Protein AF-A0A969SW75-F1 (afdb_monomer_lite)

Sequence (157 aa):
MRPKPHYCVNPTCPHPADSDSASATVCRHCNSLLLLHDRYRVKRQIGEGGFGKTYLVEDTLNVRLGKPETQKVLKVLLNQSPIAAKLFQREAKVLRQLRHPGIPRVEEECFQFRPGSGTEMLHCLVMEFIEGVDLNSWVNSRSKLRRAVTQAQAIAG

Secondary structure (DSSP, 8-state):
-PPPPB----TT-S-TT-B--TT-SB-TTT--BSEETTTEEEEEEEEEETTEEEEEEEE-TGGGGT---EEEEEEEE----HHHHHHHHHHHHHHHH---TTS--B-S--EEE--TT-SPPEEEEEEEPPPS--HHHHHHHHHTT--PPPHHHHH--

pLDDT: mean 84.25, std 13.32, range [40.66, 96.31]

Structure (mmCIF, N/CA/C/O backbone):
data_AF-A0A969SW75-F1
#
_entry.id   AF-A0A969SW75-F1
#
loop_
_atom_site.group_PDB
_atom_site.id
_atom_site.type_symbol
_atom_site.label_atom_id
_atom_site.label_alt_id
_atom_site.label_comp_id
_atom_site.label_asym_id
_atom_site.label_entity_id
_atom_site.label_seq_id
_atom_site.pdbx_PDB_ins_code
_atom_site.Cartn_x
_atom_site.Cartn_y
_atom_site.Cartn_z
_atom_site.occupancy
_atom_site.B_iso_or_equiv
_atom_site.auth_seq_id
_atom_site.auth_comp_id
_atom_site.auth_asym_id
_atom_site.auth_atom_id
_atom_site.pdbx_PDB_model_num
ATOM 1 N N . MET A 1 1 ? -23.787 -6.636 -9.504 1.00 43.75 1 MET A N 1
ATOM 2 C CA . MET A 1 1 ? -22.739 -5.798 -8.876 1.00 43.75 1 MET A CA 1
ATOM 3 C C . MET A 1 1 ? -21.684 -5.492 -9.925 1.00 43.75 1 MET A C 1
ATOM 5 O O . MET A 1 1 ? -21.209 -6.431 -10.549 1.00 43.75 1 MET A O 1
ATOM 9 N N . ARG A 1 2 ? -21.357 -4.217 -10.178 1.00 46.97 2 ARG A N 1
ATOM 10 C CA . ARG A 1 2 ? -20.238 -3.892 -11.076 1.00 46.97 2 ARG A CA 1
ATOM 11 C C . ARG A 1 2 ? -18.926 -4.317 -10.401 1.00 46.97 2 ARG A C 1
ATOM 13 O O . ARG A 1 2 ? -18.787 -4.066 -9.202 1.00 46.97 2 ARG A O 1
ATOM 20 N N . PRO A 1 3 ? -17.994 -4.960 -11.117 1.00 53.56 3 PRO A N 1
ATOM 21 C CA . PRO A 1 3 ? -16.672 -5.246 -10.580 1.00 53.56 3 PRO A CA 1
ATOM 22 C C . PRO A 1 3 ? -16.020 -3.944 -10.091 1.00 53.56 3 PRO A C 1
ATOM 24 O O . PRO A 1 3 ? -15.960 -2.971 -10.839 1.00 53.56 3 PRO A O 1
ATOM 27 N N . LYS A 1 4 ? -15.572 -3.896 -8.828 1.00 60.31 4 LYS A N 1
ATOM 28 C CA . LYS A 1 4 ? -14.800 -2.748 -8.328 1.00 60.31 4 LYS A CA 1
ATOM 29 C C . LYS A 1 4 ? -13.494 -2.674 -9.142 1.00 60.31 4 LYS A C 1
ATOM 31 O O . LYS A 1 4 ? -12.807 -3.697 -9.187 1.00 60.31 4 LYS A O 1
ATOM 36 N N . PRO A 1 5 ? -13.140 -1.526 -9.741 1.00 69.38 5 PRO A N 1
ATOM 37 C CA . PRO A 1 5 ? -11.890 -1.391 -10.482 1.00 69.38 5 PRO A CA 1
ATOM 38 C C . PRO A 1 5 ? -10.695 -1.638 -9.551 1.00 69.38 5 PRO A C 1
ATOM 40 O O . PRO A 1 5 ? -10.755 -1.342 -8.351 1.00 69.38 5 PRO A O 1
ATOM 43 N N . HIS A 1 6 ? -9.633 -2.229 -10.091 1.00 83.00 6 HIS A N 1
ATOM 44 C CA . HIS A 1 6 ? -8.333 -2.301 -9.428 1.00 83.00 6 HIS A CA 1
ATOM 45 C C . HIS A 1 6 ? -7.539 -1.021 -9.690 1.00 83.00 6 HIS A C 1
ATOM 47 O O . HIS A 1 6 ? -7.848 -0.235 -10.585 1.00 83.00 6 HIS A O 1
ATOM 53 N N . TYR A 1 7 ? -6.494 -0.818 -8.898 1.00 91.94 7 TYR A N 1
ATOM 54 C CA . TYR A 1 7 ? -5.581 0.303 -9.052 1.00 91.94 7 TYR A CA 1
ATOM 55 C C . TYR A 1 7 ? -4.161 -0.206 -9.311 1.00 91.94 7 TYR A C 1
ATOM 57 O O . TYR A 1 7 ? -3.626 -1.007 -8.549 1.00 91.94 7 TYR A O 1
ATOM 65 N N . CYS A 1 8 ? -3.525 0.264 -10.378 1.00 93.69 8 CYS A N 1
ATOM 66 C CA . CYS A 1 8 ? -2.146 -0.076 -10.694 1.00 93.69 8 CYS A CA 1
ATOM 67 C C . CYS A 1 8 ? -1.176 0.767 -9.859 1.00 93.69 8 CYS A C 1
ATOM 69 O O . CYS A 1 8 ? -1.201 1.994 -9.914 1.00 93.69 8 CYS A O 1
ATOM 71 N N . VAL A 1 9 ? -0.281 0.110 -9.119 1.00 93.44 9 VAL A N 1
ATOM 72 C CA . VAL A 1 9 ? 0.742 0.786 -8.297 1.00 93.44 9 VAL A CA 1
ATOM 73 C C . VAL A 1 9 ? 2.012 1.144 -9.066 1.00 93.44 9 VAL A C 1
ATOM 75 O O . VAL A 1 9 ? 2.915 1.739 -8.484 1.00 93.44 9 VAL A O 1
ATOM 78 N N . ASN A 1 10 ? 2.104 0.781 -10.351 1.00 93.38 10 ASN A N 1
ATOM 79 C CA . ASN A 1 10 ? 3.242 1.153 -11.182 1.00 93.38 10 ASN A CA 1
ATOM 80 C C . ASN A 1 10 ? 3.319 2.692 -11.305 1.00 93.38 10 ASN A C 1
ATOM 82 O O . ASN A 1 10 ? 2.397 3.282 -11.877 1.00 93.38 10 ASN A O 1
ATOM 86 N N . PRO A 1 11 ? 4.398 3.345 -10.825 1.00 90.56 11 PRO A N 1
ATOM 87 C CA . PRO A 1 11 ? 4.523 4.803 -10.834 1.00 90.56 11 PRO A CA 1
ATOM 88 C C . PRO A 1 11 ? 4.514 5.420 -12.234 1.00 90.56 11 PRO A C 1
ATOM 90 O O . PRO A 1 11 ? 4.184 6.594 -12.369 1.00 90.56 11 PRO A O 1
ATOM 93 N N . THR A 1 12 ? 4.862 4.641 -13.261 1.00 91.69 12 THR A N 1
ATOM 94 C CA . THR A 1 12 ? 4.908 5.086 -14.662 1.00 91.69 12 THR A CA 1
ATOM 95 C C . THR A 1 12 ? 3.664 4.696 -15.460 1.00 91.69 12 THR A C 1
ATOM 97 O O . THR A 1 12 ? 3.610 4.924 -16.666 1.00 91.69 12 THR A O 1
ATOM 100 N N . CYS A 1 13 ? 2.645 4.110 -14.820 1.00 92.38 13 CYS A N 1
ATOM 101 C CA . CYS A 1 13 ? 1.394 3.786 -15.499 1.00 92.38 13 CYS A CA 1
ATOM 102 C C . 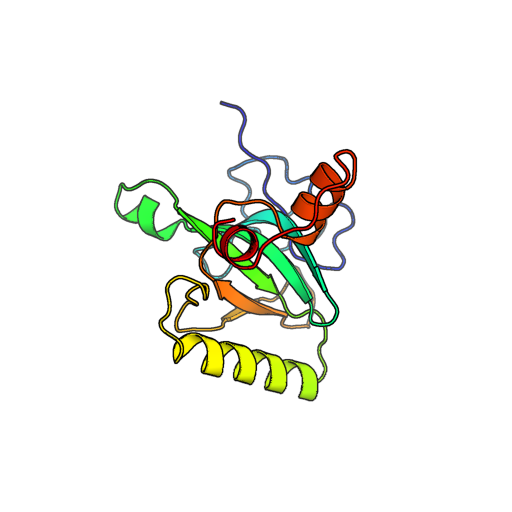CYS A 1 13 ? 0.659 5.077 -15.913 1.00 92.38 13 CYS A C 1
ATOM 104 O O . CYS A 1 13 ? 0.371 5.895 -15.037 1.00 92.38 13 CYS A O 1
ATOM 106 N N . PRO A 1 14 ? 0.279 5.249 -17.194 1.00 92.19 14 PRO A N 1
ATOM 107 C CA . PRO A 1 14 ? -0.441 6.445 -17.640 1.00 92.19 14 PRO A CA 1
ATOM 108 C C . PRO A 1 14 ? -1.878 6.505 -17.102 1.00 92.19 14 PRO A C 1
ATOM 110 O O . PRO A 1 14 ? -2.436 7.585 -16.929 1.00 92.19 14 PRO A O 1
ATOM 113 N N . HIS A 1 15 ? -2.474 5.346 -16.799 1.00 91.62 15 HIS A N 1
ATOM 114 C CA . HIS A 1 15 ? -3.859 5.242 -16.344 1.00 91.62 15 HIS A CA 1
ATOM 115 C C . HIS A 1 15 ? -3.994 4.228 -15.195 1.00 91.62 15 HIS A C 1
ATOM 117 O O . HIS A 1 15 ? -4.497 3.116 -15.378 1.00 91.62 15 HIS A O 1
ATOM 123 N N . PRO A 1 16 ? -3.536 4.576 -13.978 1.00 90.69 16 PRO A N 1
ATOM 124 C CA . PRO A 1 16 ? -3.497 3.634 -12.865 1.00 90.69 16 PRO A CA 1
ATOM 125 C C . PRO A 1 16 ? -4.882 3.242 -12.334 1.00 90.69 16 PRO A C 1
ATOM 127 O O . PRO A 1 16 ? -5.015 2.159 -11.778 1.00 90.69 16 PRO A O 1
ATOM 130 N N . ALA A 1 17 ? -5.913 4.067 -12.530 1.00 89.19 17 ALA A N 1
ATOM 131 C CA . ALA A 1 17 ? -7.285 3.781 -12.093 1.00 89.19 17 ALA A CA 1
ATOM 132 C C . ALA A 1 17 ? -8.149 3.052 -13.147 1.00 89.19 17 ALA A C 1
ATOM 134 O O . ALA A 1 17 ? -9.301 2.726 -12.875 1.00 89.19 17 ALA A O 1
ATOM 135 N N . ASP A 1 18 ? -7.612 2.812 -14.345 1.00 82.69 18 ASP A N 1
ATOM 136 C CA . ASP A 1 18 ? -8.350 2.306 -15.507 1.00 82.69 18 ASP A CA 1
ATOM 137 C C . ASP A 1 18 ? -8.060 0.817 -15.762 1.00 82.69 18 ASP A C 1
ATOM 139 O O . ASP A 1 18 ? -7.508 0.421 -16.792 1.00 82.69 18 ASP A O 1
ATOM 143 N N . SER A 1 19 ? -8.353 -0.029 -14.772 1.00 67.88 19 SER A N 1
ATOM 144 C CA . SER A 1 19 ? -8.335 -1.484 -14.954 1.00 67.88 19 SER A CA 1
ATOM 145 C C . SER A 1 19 ? -9.772 -2.001 -15.092 1.00 67.88 19 SER A C 1
ATOM 147 O O . SER A 1 19 ? -10.534 -1.992 -14.123 1.00 67.88 19 SER A O 1
ATOM 149 N N . ASP A 1 20 ? -10.131 -2.448 -16.296 1.00 60.41 20 ASP A N 1
ATOM 150 C CA . ASP A 1 20 ? -11.515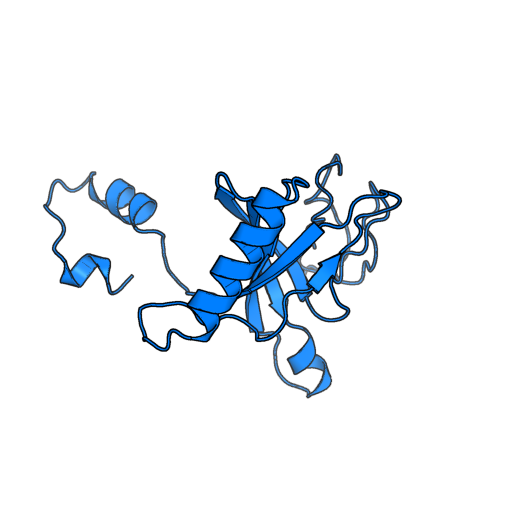 -2.676 -16.749 1.00 60.41 20 ASP A CA 1
ATOM 151 C C . ASP A 1 20 ? -12.305 -3.786 -16.036 1.00 60.41 20 ASP A C 1
ATOM 153 O O . ASP A 1 20 ? -13.511 -3.917 -16.249 1.00 60.41 20 ASP A O 1
ATOM 157 N N . SER A 1 21 ? -11.677 -4.648 -15.231 1.00 66.81 21 SER A N 1
ATOM 158 C CA . SER A 1 21 ? -12.368 -5.833 -14.704 1.00 66.81 21 SER A CA 1
ATOM 159 C C . SER A 1 21 ? -11.831 -6.320 -13.359 1.00 66.81 21 SER A C 1
ATOM 161 O O . SER A 1 21 ? -10.626 -6.405 -13.149 1.00 66.81 21 SER A O 1
ATOM 163 N N . ALA A 1 22 ? -12.737 -6.730 -12.456 1.00 67.62 22 ALA A N 1
ATOM 164 C CA . ALA A 1 22 ? -12.382 -7.278 -11.135 1.00 67.62 22 ALA A CA 1
ATOM 165 C C . ALA A 1 22 ? -11.576 -8.583 -11.222 1.00 67.62 22 ALA A C 1
ATOM 167 O O . ALA A 1 22 ? -10.925 -8.966 -10.252 1.00 67.62 22 ALA A O 1
ATOM 168 N N . SER A 1 23 ? -11.581 -9.240 -12.380 1.00 72.75 23 SER A N 1
ATOM 169 C CA . SER A 1 23 ? -10.801 -10.449 -12.641 1.00 72.75 23 SER A CA 1
ATOM 170 C C . SER A 1 23 ? -9.472 -10.176 -13.351 1.00 72.75 23 SER A C 1
ATOM 172 O O . SER A 1 23 ? -8.722 -11.120 -13.581 1.00 72.75 23 SER A O 1
ATOM 174 N N . ALA A 1 24 ? -9.154 -8.921 -13.694 1.00 81.81 24 ALA A N 1
ATOM 175 C CA . ALA A 1 24 ? -7.875 -8.590 -14.310 1.00 81.81 24 ALA A CA 1
ATOM 176 C C . ALA A 1 24 ? -6.717 -8.885 -13.344 1.00 81.81 24 ALA A C 1
ATOM 178 O O . ALA A 1 24 ? -6.692 -8.406 -12.209 1.00 81.81 24 ALA A O 1
ATOM 179 N N . THR A 1 25 ? -5.752 -9.673 -13.809 1.00 87.12 25 THR A N 1
ATOM 180 C CA . THR A 1 25 ? -4.525 -10.016 -13.073 1.00 87.12 25 THR A CA 1
ATOM 181 C C . THR A 1 25 ? -3.377 -9.061 -13.392 1.00 87.12 25 THR A C 1
ATOM 183 O O . THR A 1 25 ? -2.486 -8.874 -12.564 1.00 87.12 25 THR A O 1
ATOM 186 N N . VAL A 1 26 ? -3.428 -8.413 -14.558 1.00 91.00 26 VAL A N 1
ATOM 187 C CA . VAL A 1 26 ? -2.445 -7.442 -15.048 1.00 91.00 26 VAL A CA 1
ATOM 188 C C . VAL A 1 26 ? -3.117 -6.145 -15.492 1.00 91.00 26 VAL A C 1
ATOM 190 O O . VAL A 1 26 ? -4.260 -6.128 -15.948 1.00 91.00 26 VAL A O 1
ATOM 193 N N . CYS A 1 27 ? -2.399 -5.035 -15.357 1.00 91.50 27 CYS A N 1
ATOM 194 C CA . CYS A 1 27 ? -2.815 -3.725 -15.833 1.00 91.50 27 CYS A CA 1
ATOM 195 C C . CYS A 1 27 ? -2.717 -3.662 -17.361 1.00 91.50 27 CYS A C 1
ATOM 197 O O . CYS A 1 27 ? -1.639 -3.871 -17.911 1.00 91.50 27 CYS A O 1
ATOM 199 N N . ARG A 1 28 ? -3.800 -3.275 -18.045 1.00 90.19 28 ARG A N 1
ATOM 200 C CA . ARG A 1 28 ? -3.830 -3.177 -19.517 1.00 90.19 28 ARG A CA 1
ATOM 201 C C . ARG A 1 28 ? -2.883 -2.124 -20.112 1.00 90.19 28 ARG A C 1
ATOM 203 O O . ARG A 1 28 ? -2.541 -2.210 -21.281 1.00 90.19 28 ARG A O 1
ATOM 210 N N . HIS A 1 29 ? -2.454 -1.150 -19.306 1.00 91.62 29 HIS A N 1
ATOM 211 C CA . HIS A 1 29 ? -1.663 0.001 -19.762 1.00 91.62 29 HIS A CA 1
ATOM 212 C C . HIS A 1 29 ? -0.153 -0.172 -19.615 1.00 91.62 29 HIS A C 1
ATOM 214 O O . HIS A 1 29 ? 0.613 0.443 -20.344 1.00 91.62 29 HIS A O 1
ATOM 220 N N . CYS A 1 30 ? 0.290 -0.975 -18.647 1.00 91.88 30 CYS A N 1
ATOM 221 C CA . CYS A 1 30 ? 1.719 -1.147 -18.356 1.00 91.88 30 CYS A CA 1
ATOM 222 C C . CYS A 1 30 ? 2.116 -2.592 -18.029 1.00 91.88 30 CYS A C 1
ATOM 224 O O . CYS A 1 30 ? 3.244 -2.841 -17.608 1.00 91.88 30 CYS A O 1
ATOM 226 N N . ASN A 1 31 ? 1.179 -3.535 -18.161 1.00 91.81 31 ASN A N 1
ATOM 227 C CA . ASN A 1 31 ? 1.357 -4.963 -17.903 1.00 91.81 31 ASN A CA 1
ATOM 228 C C . ASN A 1 31 ? 1.841 -5.323 -16.481 1.00 91.81 31 ASN A C 1
ATOM 230 O O . ASN A 1 31 ? 2.315 -6.427 -16.230 1.00 91.81 31 ASN A O 1
ATOM 234 N N . SER A 1 32 ? 1.730 -4.395 -15.528 1.00 92.75 32 SER A N 1
ATOM 235 C CA . SER A 1 32 ? 2.044 -4.642 -14.120 1.00 92.75 32 SER A CA 1
ATOM 236 C C . SER A 1 32 ? 1.003 -5.549 -13.480 1.00 92.75 32 SER A C 1
ATOM 238 O O . SER A 1 32 ? -0.189 -5.354 -13.708 1.00 92.75 32 SER A O 1
ATOM 240 N N . LEU A 1 33 ? 1.429 -6.479 -12.622 1.00 92.12 33 LEU A N 1
ATOM 241 C CA . LEU A 1 33 ? 0.503 -7.273 -11.812 1.00 92.12 33 LEU A CA 1
ATOM 242 C C . LEU A 1 33 ? -0.380 -6.353 -10.953 1.00 92.12 33 LEU A C 1
ATOM 244 O O . LEU A 1 33 ? 0.089 -5.346 -10.414 1.00 92.12 33 LEU A O 1
ATOM 248 N N . LEU A 1 34 ? -1.657 -6.716 -10.840 1.00 91.88 34 LEU A N 1
ATOM 249 C CA . LEU A 1 34 ? -2.667 -6.022 -10.029 1.00 91.88 34 LEU A CA 1
ATOM 250 C C . LEU A 1 34 ? -2.919 -6.712 -8.679 1.00 91.88 34 LEU A C 1
ATOM 252 O O . LEU A 1 34 ? -3.506 -6.111 -7.777 1.00 91.88 34 LEU A O 1
ATOM 256 N N . LEU A 1 35 ? -2.461 -7.961 -8.534 1.00 92.19 35 LEU A N 1
ATOM 257 C CA . LEU A 1 35 ? -2.411 -8.690 -7.271 1.00 92.19 35 LEU A CA 1
ATOM 258 C C . LEU A 1 35 ? -0.968 -8.695 -6.764 1.00 92.19 35 LEU A C 1
ATOM 260 O O . LEU A 1 35 ? -0.084 -9.278 -7.388 1.00 92.19 35 LEU A O 1
ATOM 264 N N . LEU A 1 36 ? -0.725 -8.019 -5.646 1.00 93.69 36 LEU A N 1
ATOM 265 C CA . LEU A 1 36 ? 0.612 -7.872 -5.081 1.00 93.69 36 LEU A CA 1
ATOM 266 C C . LEU A 1 36 ? 0.861 -8.958 -4.042 1.00 93.69 36 LEU A C 1
ATOM 268 O O . LEU A 1 36 ? 0.002 -9.211 -3.193 1.00 93.69 36 LEU A O 1
ATOM 272 N N . HIS A 1 37 ? 2.044 -9.574 -4.100 1.00 93.25 37 HIS A N 1
ATOM 273 C CA . HIS A 1 37 ? 2.448 -10.641 -3.180 1.00 93.25 37 HIS A CA 1
ATOM 274 C C . HIS A 1 37 ? 1.394 -11.766 -3.080 1.00 93.25 37 HIS A C 1
ATOM 276 O O . HIS A 1 37 ? 1.102 -12.269 -1.999 1.00 93.25 37 HIS A O 1
ATOM 282 N N . ASP A 1 38 ? 0.735 -12.065 -4.208 1.00 90.88 38 ASP A N 1
ATOM 283 C CA . ASP A 1 38 ? -0.342 -13.056 -4.343 1.00 90.88 38 ASP A CA 1
ATOM 284 C C . ASP A 1 38 ? -1.500 -12.919 -3.333 1.00 90.88 38 ASP A C 1
ATOM 286 O O . ASP A 1 38 ? -2.233 -13.881 -3.076 1.00 90.88 38 ASP A O 1
ATOM 290 N N . ARG A 1 39 ? -1.679 -11.722 -2.752 1.00 92.25 39 ARG A N 1
ATOM 291 C CA . ARG A 1 39 ? -2.579 -11.503 -1.609 1.00 92.25 39 ARG A CA 1
ATOM 292 C C . ARG A 1 39 ? -3.277 -10.148 -1.591 1.00 92.25 39 ARG A C 1
ATOM 294 O O . ARG A 1 39 ? -4.429 -10.073 -1.176 1.00 92.25 39 ARG A O 1
ATOM 301 N N . TYR A 1 40 ? -2.603 -9.074 -1.988 1.00 93.62 40 TYR A N 1
ATOM 302 C CA . TYR A 1 40 ? -3.120 -7.719 -1.800 1.00 93.62 40 TYR A CA 1
ATOM 303 C C . TYR A 1 40 ? -3.617 -7.136 -3.112 1.00 93.62 40 TYR A C 1
ATOM 305 O O . TYR A 1 40 ? -2.841 -6.899 -4.040 1.00 93.62 40 TYR A O 1
ATOM 313 N N . ARG A 1 41 ? -4.921 -6.874 -3.178 1.00 92.50 41 ARG A N 1
ATOM 314 C CA . ARG A 1 41 ? -5.562 -6.239 -4.327 1.00 92.50 41 ARG A CA 1
ATOM 315 C C . ARG A 1 41 ? -5.747 -4.755 -4.061 1.00 92.50 41 ARG A C 1
ATOM 317 O O . ARG A 1 41 ? -6.454 -4.363 -3.136 1.00 92.50 41 ARG A O 1
ATOM 324 N N . VAL A 1 42 ? -5.136 -3.916 -4.885 1.00 93.69 42 VAL A N 1
ATOM 325 C CA . VAL A 1 42 ? -5.141 -2.467 -4.667 1.00 93.69 42 VAL A CA 1
ATOM 326 C C . VAL A 1 42 ? -6.423 -1.843 -5.209 1.00 93.69 42 VAL A C 1
ATOM 328 O O . VAL A 1 42 ? -6.821 -2.111 -6.340 1.00 93.69 42 VAL A O 1
ATOM 331 N N . LYS A 1 43 ? -7.085 -1.015 -4.393 1.00 92.38 43 LYS A N 1
ATOM 332 C CA . LYS A 1 43 ? -8.383 -0.400 -4.723 1.00 92.38 43 LYS A CA 1
ATOM 333 C C . LYS A 1 43 ? -8.256 1.032 -5.194 1.00 92.38 43 LYS A C 1
ATOM 335 O O . LYS A 1 43 ? -8.907 1.420 -6.154 1.00 92.38 43 LYS A O 1
ATOM 340 N N . ARG A 1 44 ? -7.468 1.827 -4.474 1.00 92.69 44 ARG A N 1
ATOM 341 C CA . ARG A 1 44 ? -7.234 3.247 -4.757 1.00 92.69 44 ARG A CA 1
ATOM 342 C C . ARG A 1 44 ? -6.067 3.769 -3.934 1.00 92.69 44 ARG A C 1
ATOM 344 O O . ARG A 1 44 ? -5.779 3.240 -2.859 1.00 92.69 44 ARG A O 1
ATOM 351 N N . GLN A 1 45 ? -5.458 4.852 -4.397 1.00 93.75 45 GLN A N 1
ATOM 352 C CA . GLN A 1 45 ? -4.574 5.668 -3.570 1.00 93.75 45 GLN A CA 1
ATOM 353 C C . GLN A 1 45 ? -5.393 6.375 -2.475 1.00 93.75 45 GLN A C 1
ATOM 355 O O . GLN A 1 45 ? -6.523 6.810 -2.716 1.00 93.75 45 GLN A O 1
ATOM 360 N N . ILE A 1 46 ? -4.845 6.446 -1.261 1.00 92.69 46 ILE A N 1
ATOM 361 C CA . ILE A 1 46 ? -5.468 7.128 -0.113 1.00 92.69 46 ILE A CA 1
ATOM 362 C C . ILE A 1 46 ? -4.598 8.230 0.479 1.00 92.69 46 ILE A C 1
ATOM 364 O O . ILE A 1 46 ? -5.107 9.062 1.219 1.00 92.69 46 ILE A O 1
ATOM 368 N N . GLY A 1 47 ? -3.310 8.257 0.148 1.00 90.38 47 GLY A N 1
ATOM 369 C CA . GLY A 1 47 ? -2.410 9.294 0.617 1.00 90.38 47 GLY A CA 1
ATOM 370 C C . GLY A 1 47 ? -1.080 9.277 -0.116 1.00 90.38 47 GLY A C 1
ATOM 371 O O . GLY A 1 47 ? -0.733 8.338 -0.837 1.00 90.38 47 GLY A O 1
ATOM 372 N N . GLU A 1 48 ? -0.342 10.360 0.068 1.00 91.00 48 GLU A N 1
ATOM 373 C CA . GLU A 1 48 ? 0.993 10.564 -0.471 1.00 91.00 48 GLU A CA 1
ATOM 374 C C . GLU A 1 48 ? 1.777 11.445 0.496 1.00 91.00 48 GLU A C 1
ATOM 376 O O . GLU A 1 48 ? 1.245 12.408 1.044 1.00 91.00 48 GLU A O 1
ATOM 381 N N . GLY A 1 49 ? 3.034 11.090 0.731 1.00 80.19 49 GLY A N 1
ATOM 382 C CA . GLY A 1 49 ? 3.950 11.872 1.548 1.00 80.19 49 GLY A CA 1
ATOM 383 C C . GLY A 1 49 ? 5.384 11.705 1.060 1.00 80.19 49 GLY A C 1
ATOM 384 O O . GLY A 1 49 ? 5.655 10.941 0.135 1.00 80.19 49 GLY A O 1
ATOM 385 N N . GLY A 1 50 ? 6.332 12.380 1.713 1.00 74.56 50 GLY A N 1
ATOM 386 C CA . GLY A 1 50 ? 7.729 12.432 1.250 1.00 74.56 50 GLY A CA 1
ATOM 387 C C . GLY A 1 50 ? 8.446 11.076 1.137 1.00 74.56 50 GLY A C 1
ATOM 388 O O . GLY A 1 50 ? 9.443 10.969 0.431 1.00 74.56 50 GLY A O 1
ATOM 389 N N . PHE A 1 51 ? 7.935 10.029 1.793 1.00 78.88 51 PHE A N 1
ATOM 390 C CA . PHE A 1 51 ? 8.525 8.685 1.801 1.00 78.88 51 PHE A CA 1
ATOM 391 C C . PHE A 1 51 ? 7.753 7.659 0.959 1.00 78.88 51 PHE A C 1
ATOM 393 O O . PHE A 1 51 ? 8.090 6.478 0.989 1.00 78.88 51 PHE A O 1
ATOM 400 N N . GLY A 1 52 ? 6.722 8.071 0.215 1.00 89.25 52 GLY A N 1
ATOM 401 C CA . GLY A 1 52 ? 5.987 7.177 -0.676 1.00 89.25 52 GLY A CA 1
ATOM 402 C C . GLY A 1 52 ? 4.482 7.412 -0.712 1.00 89.25 52 GLY A C 1
ATOM 403 O O . GLY A 1 52 ? 3.958 8.386 -0.169 1.00 89.25 52 GLY A O 1
ATOM 404 N N . LYS A 1 53 ? 3.784 6.478 -1.356 1.00 95.06 53 LYS A N 1
ATOM 405 C CA . LYS A 1 53 ? 2.327 6.506 -1.529 1.00 95.06 53 LYS A CA 1
ATOM 406 C C . LYS A 1 53 ? 1.663 5.455 -0.655 1.00 95.06 53 LYS A C 1
ATOM 408 O O . LYS A 1 53 ? 2.215 4.372 -0.459 1.00 95.06 53 LYS A O 1
ATOM 413 N N . THR A 1 54 ? 0.477 5.765 -0.146 1.00 95.19 54 THR A N 1
ATOM 414 C CA . THR A 1 54 ? -0.362 4.813 0.583 1.00 95.19 54 THR A CA 1
ATOM 415 C C . THR A 1 54 ? -1.612 4.489 -0.214 1.00 95.19 54 THR A C 1
ATOM 417 O O . THR A 1 54 ? -2.239 5.356 -0.830 1.00 95.19 54 THR A O 1
ATOM 420 N N . TYR A 1 55 ? -1.986 3.216 -0.194 1.00 95.56 55 TYR A N 1
ATOM 421 C CA . TYR A 1 55 ? -3.118 2.684 -0.933 1.00 95.56 55 TYR A CA 1
ATOM 422 C C . TYR A 1 55 ? -4.039 1.895 -0.014 1.00 95.56 55 TYR A C 1
ATOM 424 O O . TYR A 1 55 ? -3.577 1.206 0.893 1.00 95.56 55 TYR A O 1
ATOM 432 N N . LEU A 1 56 ? -5.338 1.957 -0.291 1.00 95.06 56 LEU A N 1
ATOM 433 C CA . LEU A 1 56 ? -6.308 1.033 0.280 1.00 95.06 56 LEU A CA 1
ATOM 434 C C . LEU A 1 56 ? -6.229 -0.273 -0.504 1.00 95.06 56 LEU A C 1
ATOM 436 O O . LEU A 1 56 ? -6.342 -0.259 -1.736 1.00 95.06 56 LEU A O 1
ATOM 440 N N . VAL A 1 57 ? -6.066 -1.386 0.203 1.00 94.81 57 VAL A N 1
ATOM 441 C CA . VAL A 1 57 ? -6.005 -2.719 -0.398 1.00 94.81 57 VAL A CA 1
ATOM 442 C C . VAL A 1 57 ? -7.006 -3.664 0.259 1.00 94.81 57 VAL A C 1
ATOM 444 O O . VAL A 1 57 ? -7.310 -3.544 1.444 1.00 94.81 57 VAL A O 1
ATOM 447 N N . GLU A 1 58 ? -7.525 -4.599 -0.529 1.00 93.00 58 GLU A N 1
ATOM 448 C CA . GLU A 1 58 ? -8.290 -5.756 -0.066 1.00 93.00 58 GLU A CA 1
ATOM 449 C C . GLU A 1 58 ? -7.308 -6.928 0.124 1.00 93.00 58 GLU A C 1
ATOM 451 O O . GLU A 1 58 ? -6.544 -7.268 -0.784 1.00 93.00 58 GLU A O 1
ATOM 456 N N . ASP A 1 59 ? -7.300 -7.519 1.318 1.00 93.00 59 ASP A N 1
ATOM 457 C CA . ASP A 1 59 ? -6.547 -8.731 1.641 1.00 93.00 59 ASP A CA 1
ATOM 458 C C . ASP A 1 59 ? -7.365 -9.968 1.257 1.00 93.00 59 ASP A C 1
ATOM 460 O O . ASP A 1 59 ? -8.397 -10.273 1.866 1.00 93.00 59 ASP A O 1
ATOM 464 N N . THR A 1 60 ? -6.897 -10.685 0.236 1.00 89.50 60 THR A N 1
ATOM 465 C CA . THR A 1 60 ? -7.607 -11.832 -0.335 1.00 89.50 60 THR A CA 1
ATOM 466 C C . THR A 1 60 ? -7.334 -13.145 0.401 1.00 89.50 60 THR A C 1
ATOM 468 O O . THR A 1 60 ? -7.900 -14.171 0.026 1.00 89.50 60 THR A O 1
ATOM 471 N N . LEU A 1 61 ? -6.472 -13.166 1.429 1.00 86.88 61 LEU A N 1
ATOM 472 C CA . LEU A 1 61 ? -6.149 -14.398 2.162 1.00 86.88 61 LEU A CA 1
ATOM 473 C C . LEU A 1 61 ? -7.400 -15.014 2.804 1.00 86.88 61 LEU A C 1
ATOM 475 O O . LEU A 1 61 ? -7.612 -16.222 2.728 1.00 86.88 61 LEU A O 1
ATOM 479 N N . ASN A 1 62 ? -8.266 -14.169 3.365 1.00 79.38 62 ASN A N 1
ATOM 480 C CA . ASN A 1 62 ? -9.503 -14.587 4.025 1.00 79.38 62 ASN A CA 1
ATOM 481 C C . ASN A 1 62 ? -10.505 -15.245 3.065 1.00 79.38 62 ASN A C 1
ATOM 483 O O . ASN A 1 62 ? -11.201 -16.179 3.462 1.00 79.38 62 ASN A O 1
ATOM 487 N N . VAL A 1 63 ? -10.515 -14.845 1.791 1.00 79.50 63 VAL A N 1
ATOM 488 C CA . VAL A 1 63 ? -11.386 -15.442 0.763 1.00 79.50 63 VAL A CA 1
ATOM 489 C C . VAL A 1 63 ? -11.045 -16.908 0.535 1.00 79.50 63 VAL A C 1
ATOM 491 O O . VAL A 1 63 ? -11.946 -17.733 0.400 1.00 79.50 63 VAL A O 1
ATOM 494 N N . ARG A 1 64 ? -9.754 -17.266 0.582 1.00 76.12 64 ARG A N 1
ATOM 495 C CA . ARG A 1 64 ? -9.305 -18.667 0.476 1.00 76.12 64 ARG A CA 1
ATOM 496 C C . ARG A 1 64 ? -9.831 -19.539 1.621 1.00 76.12 64 ARG A C 1
ATOM 498 O O . ARG A 1 64 ? -9.881 -20.754 1.487 1.00 76.12 64 ARG A O 1
ATOM 505 N N . LEU A 1 65 ? -10.234 -18.913 2.727 1.00 79.50 65 LEU A N 1
ATOM 506 C CA . LEU A 1 65 ? -10.785 -19.545 3.924 1.00 79.50 65 LEU A CA 1
ATOM 507 C C . LEU A 1 65 ? -12.315 -19.378 4.032 1.00 79.50 65 LEU A C 1
ATOM 509 O O . LEU A 1 65 ? -12.877 -19.623 5.097 1.00 79.50 65 LEU A O 1
ATOM 513 N N . GLY A 1 66 ? -12.992 -18.919 2.970 1.00 79.38 66 GLY A N 1
ATOM 514 C CA . GLY A 1 66 ? -14.446 -18.705 2.949 1.00 79.38 66 GLY A CA 1
ATOM 515 C C . GLY A 1 66 ? -14.931 -17.478 3.733 1.00 79.38 66 GLY A C 1
ATOM 516 O O . GLY A 1 66 ? -16.121 -17.361 4.014 1.00 79.38 66 GLY A O 1
ATOM 517 N N . LYS A 1 67 ? -14.028 -16.563 4.104 1.00 81.56 67 LYS A N 1
ATOM 518 C CA . LYS A 1 67 ? -14.327 -15.321 4.834 1.00 81.56 67 LYS A CA 1
ATOM 519 C C . LYS A 1 67 ? -14.271 -14.102 3.900 1.00 81.56 67 LYS A C 1
ATOM 521 O O . LYS A 1 67 ? -13.591 -14.156 2.875 1.00 81.56 67 LYS A O 1
ATOM 526 N N . PRO A 1 68 ? -14.959 -12.993 4.230 1.00 80.12 68 PRO A N 1
ATOM 527 C CA . PRO A 1 68 ? -14.889 -11.775 3.426 1.00 80.12 68 PRO A CA 1
ATOM 528 C C . PRO A 1 68 ? -13.470 -11.186 3.393 1.00 80.12 68 PRO A C 1
ATOM 530 O O . PRO A 1 68 ? -12.682 -11.360 4.326 1.00 80.12 68 PRO A O 1
ATOM 533 N N . GLU A 1 69 ? -13.161 -10.464 2.313 1.00 85.75 69 GLU A N 1
ATOM 534 C CA . GLU A 1 69 ? -11.937 -9.664 2.200 1.00 85.75 69 GLU A CA 1
ATOM 535 C C . GLU A 1 69 ? -11.881 -8.618 3.321 1.00 85.75 69 GLU A C 1
ATOM 537 O O . GLU A 1 69 ? -12.894 -8.008 3.668 1.00 85.75 69 GLU A O 1
ATOM 542 N N . THR A 1 70 ? -10.689 -8.382 3.869 1.00 91.12 70 THR A N 1
ATOM 543 C CA . THR A 1 70 ? -10.470 -7.337 4.881 1.00 91.12 70 THR A CA 1
ATOM 544 C C . THR A 1 70 ? -9.671 -6.186 4.301 1.00 91.12 70 THR A C 1
ATOM 546 O O . THR A 1 70 ? -8.757 -6.399 3.504 1.00 91.12 70 THR A O 1
ATOM 549 N N . GLN A 1 71 ? -9.993 -4.963 4.714 1.00 93.94 71 GLN A N 1
ATOM 550 C CA . GLN A 1 71 ? -9.276 -3.774 4.267 1.00 93.94 71 GLN A CA 1
ATOM 551 C C . GLN A 1 71 ? -7.965 -3.593 5.034 1.00 93.94 71 GLN A C 1
ATOM 553 O O . GLN A 1 71 ? -7.884 -3.822 6.241 1.00 93.94 71 GLN A O 1
ATOM 558 N N . LYS A 1 72 ? -6.929 -3.181 4.307 1.00 95.62 72 LYS A N 1
ATOM 559 C CA . LYS A 1 72 ? -5.591 -2.871 4.817 1.00 95.62 72 LYS A CA 1
ATOM 560 C C . LYS A 1 72 ? -5.061 -1.621 4.117 1.00 95.62 72 LYS A C 1
ATOM 562 O O . LYS A 1 72 ? -5.571 -1.214 3.069 1.00 95.62 72 LYS A O 1
ATOM 567 N N . VAL A 1 73 ? -4.000 -1.043 4.666 1.00 95.69 73 VAL A N 1
ATOM 568 C CA . VAL A 1 73 ? -3.219 0.005 4.003 1.00 95.69 73 VAL A CA 1
ATOM 569 C C . VAL A 1 73 ? -1.917 -0.584 3.491 1.00 95.69 73 VAL A C 1
ATOM 571 O O . VAL A 1 73 ? -1.190 -1.234 4.232 1.00 95.69 73 VAL A O 1
ATOM 574 N N . LEU A 1 74 ? -1.592 -0.319 2.232 1.00 96.25 74 LEU A N 1
ATOM 575 C CA . LEU A 1 74 ? -0.299 -0.631 1.640 1.00 96.25 74 LEU A CA 1
ATOM 576 C C . LEU A 1 74 ? 0.497 0.659 1.468 1.00 96.25 74 LEU A C 1
ATOM 578 O O . LEU A 1 74 ? 0.111 1.522 0.682 1.00 96.25 74 LEU A O 1
ATOM 582 N N . LYS A 1 75 ? 1.621 0.784 2.169 1.00 95.62 75 LYS A N 1
ATOM 583 C CA . LYS A 1 75 ? 2.613 1.837 1.939 1.00 95.62 75 LYS A CA 1
ATOM 584 C C . LYS A 1 75 ? 3.646 1.341 0.934 1.00 95.62 75 LYS A C 1
ATOM 586 O O . LYS A 1 75 ? 4.227 0.277 1.130 1.00 95.62 75 LYS A O 1
ATOM 591 N N . VAL A 1 76 ? 3.884 2.117 -0.118 1.00 95.88 76 VAL A N 1
ATOM 592 C CA . VAL A 1 76 ? 4.848 1.808 -1.179 1.00 95.88 76 VAL A CA 1
ATOM 593 C C . VAL A 1 76 ? 5.920 2.887 -1.218 1.00 95.88 76 VAL A C 1
ATOM 595 O O . VAL A 1 76 ? 5.622 4.061 -1.453 1.00 95.88 76 VAL A O 1
ATOM 598 N N . LEU A 1 77 ? 7.169 2.482 -1.004 1.00 95.38 77 LEU A N 1
ATOM 599 C CA . LEU A 1 77 ? 8.337 3.342 -1.135 1.00 95.38 77 LEU A CA 1
ATOM 600 C C . LEU A 1 77 ? 8.675 3.532 -2.617 1.00 95.38 77 LEU A C 1
ATOM 602 O O . LEU A 1 77 ? 8.988 2.567 -3.312 1.00 95.38 77 LEU A O 1
ATOM 606 N N . LEU A 1 78 ? 8.640 4.783 -3.077 1.00 91.00 78 LEU A N 1
ATOM 607 C CA . LEU A 1 78 ? 8.997 5.148 -4.454 1.00 91.00 78 LEU A CA 1
ATOM 608 C C . LEU A 1 78 ? 10.463 5.573 -4.599 1.00 91.00 78 LEU A C 1
ATOM 610 O O . LEU A 1 78 ? 11.037 5.463 -5.677 1.00 91.00 78 LEU A O 1
ATOM 614 N N . ASN A 1 79 ? 11.076 6.054 -3.515 1.00 90.19 79 ASN A N 1
ATOM 615 C CA . ASN A 1 79 ? 12.471 6.480 -3.507 1.00 90.19 79 ASN A CA 1
ATOM 616 C C . ASN A 1 79 ? 13.400 5.257 -3.450 1.00 90.19 79 ASN A C 1
ATOM 618 O O . ASN A 1 79 ? 13.421 4.539 -2.452 1.00 90.19 79 ASN A O 1
ATOM 622 N N . GLN A 1 80 ? 14.192 5.065 -4.505 1.00 87.88 80 GLN A N 1
ATOM 623 C CA . GLN A 1 80 ? 15.103 3.926 -4.662 1.00 87.88 80 GLN A CA 1
ATOM 624 C C . GLN A 1 80 ? 16.447 4.085 -3.932 1.00 87.88 80 GLN A C 1
ATOM 626 O O . GLN A 1 80 ? 17.298 3.198 -3.998 1.00 87.88 80 GLN A O 1
ATOM 631 N N . SER A 1 81 ? 16.687 5.201 -3.236 1.00 92.56 81 SER A N 1
ATOM 632 C CA . SER A 1 81 ? 17.955 5.393 -2.530 1.00 92.56 81 SER A CA 1
ATOM 633 C C . SER A 1 81 ? 18.131 4.359 -1.403 1.00 92.56 81 SER A C 1
ATOM 635 O O . SER A 1 81 ? 17.187 4.077 -0.654 1.00 92.56 81 SER A O 1
ATOM 637 N N . PRO A 1 82 ? 19.358 3.848 -1.184 1.00 91.50 82 PRO A N 1
ATOM 638 C CA . PRO A 1 82 ? 19.628 2.912 -0.093 1.00 91.50 82 PRO A CA 1
ATOM 639 C C . PRO A 1 82 ? 19.283 3.477 1.292 1.00 91.50 82 PRO A C 1
ATOM 641 O O . PRO A 1 82 ? 18.915 2.736 2.202 1.00 91.50 82 PRO A O 1
ATOM 644 N N . ILE A 1 83 ? 19.397 4.798 1.461 1.00 93.62 83 ILE A N 1
ATOM 645 C CA . ILE A 1 83 ? 19.050 5.490 2.707 1.00 93.62 83 ILE A CA 1
ATOM 646 C C . ILE A 1 83 ? 17.538 5.420 2.941 1.00 93.62 83 ILE A C 1
ATOM 648 O O . ILE A 1 83 ? 17.113 5.068 4.041 1.00 93.62 83 ILE A O 1
ATOM 652 N N . ALA A 1 84 ? 16.727 5.690 1.915 1.00 92.44 84 ALA A N 1
ATOM 653 C CA . ALA A 1 84 ? 15.275 5.609 2.023 1.00 92.44 84 ALA A CA 1
ATOM 654 C C . ALA A 1 84 ? 14.806 4.182 2.343 1.00 92.44 84 ALA A C 1
ATOM 656 O O . ALA A 1 84 ? 13.975 4.002 3.232 1.00 92.44 84 ALA A O 1
ATOM 657 N N . ALA A 1 85 ? 15.401 3.164 1.712 1.00 92.06 85 ALA A N 1
ATOM 658 C CA . ALA A 1 85 ? 15.107 1.763 2.018 1.00 92.06 85 ALA A CA 1
ATOM 659 C C . ALA A 1 85 ? 15.442 1.400 3.480 1.00 92.06 85 ALA A C 1
ATOM 661 O O . ALA A 1 85 ? 14.630 0.776 4.167 1.00 92.06 85 ALA A O 1
ATOM 662 N N . LYS A 1 86 ? 16.596 1.849 3.999 1.00 93.00 86 LYS A N 1
ATOM 663 C CA . LYS A 1 86 ? 16.973 1.655 5.413 1.00 93.00 86 LYS A CA 1
ATOM 664 C C . LYS A 1 86 ? 15.998 2.337 6.373 1.00 93.00 86 LYS A C 1
ATOM 666 O O . LYS A 1 86 ? 15.622 1.743 7.383 1.00 93.00 86 LYS A O 1
ATOM 671 N N . LEU A 1 87 ? 15.586 3.571 6.076 1.00 92.94 87 LEU A N 1
ATOM 672 C CA . LEU A 1 87 ? 14.613 4.303 6.894 1.00 92.94 87 LEU A CA 1
ATOM 673 C C . LEU A 1 87 ? 13.246 3.612 6.891 1.00 92.94 87 LEU A C 1
ATOM 675 O O . LEU A 1 87 ? 12.650 3.451 7.951 1.00 92.94 87 LEU A O 1
ATOM 679 N N . PHE A 1 88 ? 12.801 3.126 5.733 1.00 92.81 88 PHE A N 1
ATOM 680 C CA . PHE A 1 88 ? 11.554 2.380 5.589 1.00 92.81 88 PHE A CA 1
ATOM 681 C C . PHE A 1 88 ? 11.552 1.080 6.407 1.00 92.81 88 PHE A C 1
ATOM 683 O O . PHE A 1 88 ? 10.608 0.796 7.141 1.00 92.81 88 PHE A O 1
ATOM 690 N N . GLN A 1 89 ? 12.639 0.306 6.348 1.00 92.12 89 GLN A N 1
ATOM 691 C CA . GLN A 1 89 ? 12.787 -0.902 7.166 1.00 92.12 89 GLN A CA 1
ATOM 692 C C . GLN A 1 89 ? 12.832 -0.586 8.666 1.00 92.12 89 GLN A C 1
ATOM 694 O O . GLN A 1 89 ? 12.263 -1.321 9.476 1.00 92.12 89 GLN A O 1
ATOM 699 N N . ARG A 1 90 ? 13.489 0.516 9.051 1.00 92.44 90 ARG A N 1
ATOM 700 C CA . ARG A 1 90 ? 13.528 0.965 10.447 1.00 92.44 90 ARG A CA 1
ATOM 701 C C . ARG A 1 90 ? 12.139 1.355 10.947 1.00 92.44 90 ARG A C 1
ATOM 703 O O . ARG A 1 90 ? 11.788 0.966 12.057 1.00 92.44 90 ARG A O 1
ATOM 710 N N . GLU A 1 91 ? 11.363 2.078 10.145 1.00 90.81 91 GLU A N 1
ATOM 711 C CA . GLU A 1 91 ? 9.973 2.429 10.453 1.00 90.81 91 GLU A CA 1
ATOM 712 C C . GLU A 1 91 ? 9.133 1.171 10.698 1.00 90.81 91 GLU A C 1
ATOM 714 O O . GLU A 1 91 ? 8.530 1.040 11.761 1.00 90.81 91 GLU A O 1
ATOM 719 N N . ALA A 1 92 ? 9.176 0.206 9.774 1.00 92.62 92 ALA A N 1
ATOM 720 C CA . ALA A 1 92 ? 8.464 -1.062 9.922 1.00 92.62 92 ALA A CA 1
ATOM 721 C C . ALA A 1 92 ? 8.859 -1.795 11.216 1.00 92.62 92 ALA A C 1
ATOM 723 O O . ALA A 1 92 ? 7.996 -2.247 11.967 1.00 92.62 92 ALA A O 1
ATOM 724 N N . LYS A 1 93 ? 10.161 -1.862 11.526 1.00 92.94 93 LYS A N 1
ATOM 725 C CA . LYS A 1 93 ? 10.663 -2.500 12.752 1.00 92.94 93 LYS A CA 1
ATOM 726 C C . LYS A 1 93 ? 10.140 -1.822 14.018 1.00 92.94 93 LYS A C 1
ATOM 728 O O . LYS A 1 93 ? 9.766 -2.517 14.957 1.00 92.94 93 LYS A O 1
ATOM 733 N N . VAL A 1 94 ? 10.132 -0.490 14.057 1.00 92.50 94 VAL A N 1
ATOM 734 C CA . VAL A 1 94 ? 9.623 0.265 15.210 1.00 92.50 94 VAL A CA 1
ATOM 735 C C . VAL A 1 94 ? 8.124 0.034 15.371 1.00 92.50 94 VAL A C 1
ATOM 737 O O . VAL A 1 94 ? 7.685 -0.312 16.463 1.00 92.50 94 VAL A O 1
ATOM 740 N N . LEU A 1 95 ? 7.346 0.140 14.290 1.00 91.44 95 LEU A N 1
ATOM 741 C CA . LEU A 1 95 ? 5.897 -0.067 14.341 1.00 91.44 95 LEU A CA 1
ATOM 742 C C . LEU A 1 95 ? 5.521 -1.485 14.801 1.00 91.44 95 LEU A C 1
ATOM 744 O O . LEU A 1 95 ? 4.595 -1.628 15.591 1.00 91.44 95 LEU A O 1
ATOM 748 N N . ARG A 1 96 ? 6.278 -2.522 14.410 1.00 91.75 96 ARG A N 1
ATOM 749 C CA . ARG A 1 96 ? 6.071 -3.910 14.885 1.00 91.75 96 ARG A CA 1
ATOM 750 C C . ARG A 1 96 ? 6.211 -4.065 16.401 1.00 91.75 96 ARG A C 1
ATOM 752 O O . ARG A 1 96 ? 5.574 -4.931 16.996 1.00 91.75 96 ARG A O 1
ATOM 759 N N . GLN A 1 97 ? 7.062 -3.256 17.028 1.00 92.12 97 GLN A N 1
ATOM 760 C CA . GLN A 1 97 ? 7.313 -3.317 18.471 1.00 92.12 97 GLN A CA 1
ATOM 761 C C . GLN A 1 97 ? 6.260 -2.559 19.287 1.00 92.12 97 GLN A C 1
ATOM 763 O O . GLN A 1 97 ? 6.135 -2.786 20.490 1.00 92.12 97 GLN A O 1
ATOM 768 N N . LEU A 1 98 ? 5.494 -1.672 18.651 1.00 90.06 98 LEU A N 1
ATOM 769 C CA . LEU A 1 98 ? 4.495 -0.850 19.316 1.00 90.06 98 LEU A CA 1
ATOM 770 C C . LEU A 1 98 ? 3.141 -1.561 19.309 1.00 90.06 98 LEU A C 1
ATOM 772 O O . LEU A 1 98 ? 2.608 -1.936 18.269 1.00 90.06 98 LEU A O 1
ATOM 776 N N . ARG A 1 99 ? 2.560 -1.733 20.498 1.00 87.25 99 ARG A N 1
ATOM 777 C CA . ARG A 1 99 ? 1.210 -2.280 20.673 1.00 87.25 99 ARG A CA 1
ATOM 778 C C . ARG A 1 99 ? 0.384 -1.301 21.486 1.00 87.25 99 ARG A C 1
ATOM 780 O O . ARG A 1 99 ? 0.439 -1.306 22.710 1.00 87.25 99 ARG A O 1
ATOM 787 N N . HIS A 1 100 ? -0.362 -0.449 20.793 1.00 88.94 100 HIS A N 1
ATOM 788 C CA . HIS A 1 100 ? -1.213 0.554 21.420 1.00 88.94 100 HIS A CA 1
ATOM 789 C C . HIS A 1 100 ? -2.463 0.803 20.561 1.00 88.94 100 HIS A C 1
ATOM 791 O O . HIS A 1 100 ? -2.323 0.847 19.343 1.00 88.94 100 HIS A O 1
ATOM 797 N N . PRO A 1 101 ? -3.662 1.007 21.143 1.00 84.06 101 PRO A N 1
ATOM 798 C CA . PRO A 1 101 ? -4.892 1.241 20.374 1.00 84.06 101 PRO A CA 1
ATOM 799 C C . PRO A 1 101 ? -4.823 2.430 19.406 1.00 84.06 101 PRO A C 1
ATOM 801 O O . PRO A 1 101 ? -5.442 2.403 18.354 1.00 84.06 101 PRO A O 1
ATOM 804 N N . GLY A 1 102 ? -4.048 3.462 19.751 1.00 84.69 102 GLY A N 1
ATOM 805 C CA . GLY A 1 102 ? -3.835 4.642 18.901 1.00 84.69 102 GLY A CA 1
ATOM 806 C C . GLY A 1 102 ? -2.713 4.508 17.863 1.00 84.69 102 GLY A C 1
ATOM 807 O O . GLY A 1 102 ? -2.338 5.511 17.265 1.00 84.69 102 GLY A O 1
ATOM 808 N N . ILE A 1 103 ? -2.109 3.325 17.701 1.00 87.38 103 ILE A N 1
ATOM 809 C CA . ILE A 1 103 ? -1.024 3.082 16.740 1.00 87.38 103 ILE A CA 1
ATOM 810 C C . ILE A 1 103 ?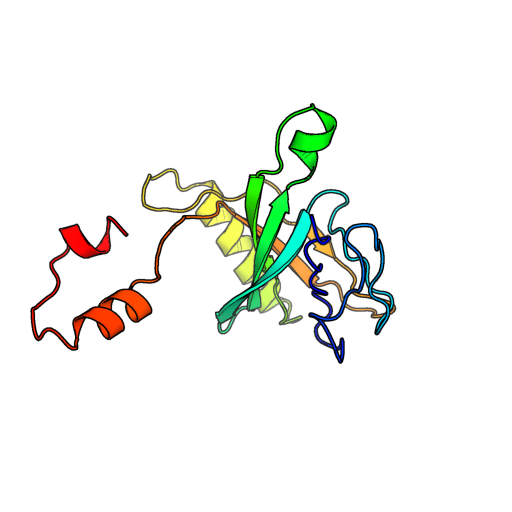 -1.440 1.921 15.828 1.00 87.38 103 ILE A C 1
ATOM 812 O O . ILE A 1 103 ? -1.620 0.810 16.332 1.00 87.38 103 ILE A O 1
ATOM 816 N N . PRO A 1 104 ? -1.566 2.141 14.505 1.00 89.62 104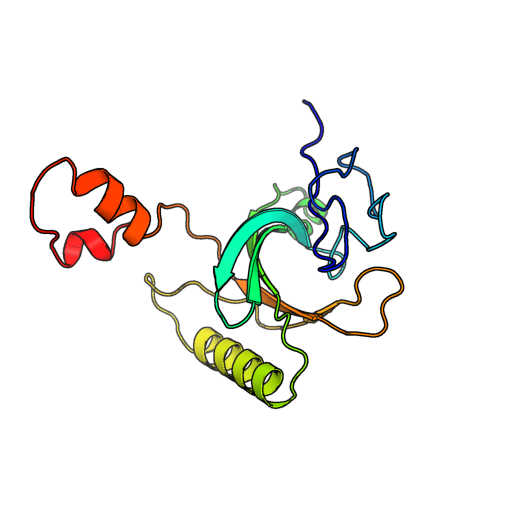 PRO A N 1
ATOM 817 C CA . PRO A 1 104 ? -1.932 1.083 13.571 1.00 89.62 104 PRO A CA 1
ATOM 818 C C . PRO A 1 104 ? -0.942 -0.076 13.616 1.00 89.62 104 PRO A C 1
ATOM 820 O O . PRO A 1 104 ? 0.277 0.126 13.607 1.00 89.62 104 PRO A O 1
ATOM 823 N N . ARG A 1 105 ? -1.461 -1.304 13.615 1.00 92.12 105 ARG A N 1
ATOM 824 C CA . ARG A 1 105 ? -0.617 -2.497 13.508 1.00 92.12 105 ARG A CA 1
ATOM 825 C C . ARG A 1 105 ? -0.032 -2.621 12.108 1.00 92.12 105 ARG A C 1
ATOM 827 O O . ARG A 1 105 ? -0.637 -2.199 11.126 1.00 92.12 105 ARG A O 1
ATOM 834 N N . VAL A 1 106 ? 1.122 -3.267 12.008 1.00 94.19 106 VAL A N 1
ATOM 835 C CA . VAL A 1 106 ? 1.754 -3.599 10.727 1.00 94.19 106 VAL A CA 1
ATOM 836 C C . VAL A 1 106 ? 1.928 -5.106 10.596 1.00 94.19 106 VAL A C 1
ATOM 838 O O . VAL A 1 106 ? 2.035 -5.805 11.604 1.00 94.19 106 VAL A O 1
ATOM 841 N N . GLU A 1 107 ? 1.923 -5.612 9.365 1.00 92.25 107 GLU A N 1
ATOM 842 C CA . GLU A 1 107 ? 2.262 -7.011 9.097 1.00 92.25 107 GLU A CA 1
ATOM 843 C C . GLU A 1 107 ? 3.745 -7.267 9.418 1.00 92.25 107 GLU A C 1
ATOM 845 O O . GLU A 1 107 ? 4.583 -6.362 9.362 1.00 92.25 107 GLU A O 1
ATOM 850 N N . GLU A 1 108 ? 4.075 -8.513 9.763 1.00 86.06 108 GLU A N 1
ATOM 851 C CA . GLU A 1 108 ? 5.435 -8.878 10.176 1.00 86.06 108 GLU A CA 1
ATOM 852 C C . GLU A 1 108 ? 6.452 -8.693 9.038 1.00 86.06 108 GLU A C 1
ATOM 854 O O . GLU A 1 108 ? 7.582 -8.265 9.272 1.00 86.06 108 GLU A O 1
ATOM 859 N N . GLU A 1 109 ? 6.066 -8.969 7.796 1.00 86.69 109 GLU A N 1
ATOM 860 C CA . GLU A 1 109 ? 6.982 -8.951 6.658 1.00 86.69 109 GLU A CA 1
ATOM 861 C C . GLU A 1 109 ? 6.717 -7.767 5.723 1.00 86.69 109 GLU A C 1
ATOM 863 O O . GLU A 1 109 ? 5.610 -7.570 5.216 1.00 86.69 109 GLU A O 1
ATOM 868 N N . CYS A 1 110 ? 7.774 -6.996 5.451 1.00 93.44 110 CYS A N 1
ATOM 869 C CA . CYS A 1 110 ? 7.824 -6.149 4.265 1.00 93.44 110 CYS A CA 1
ATOM 870 C C . CYS A 1 110 ? 8.127 -7.027 3.053 1.00 93.44 110 CYS A C 1
ATOM 872 O O . CYS A 1 110 ? 8.960 -7.928 3.135 1.00 93.44 110 CYS A O 1
ATOM 874 N N . PHE A 1 111 ? 7.542 -6.701 1.907 1.00 95.25 111 PHE A N 1
ATOM 875 C CA . PHE A 1 111 ? 7.852 -7.378 0.651 1.00 95.25 111 PHE A CA 1
ATOM 876 C C . PHE A 1 111 ? 8.314 -6.382 -0.406 1.00 95.25 111 PHE A C 1
ATOM 878 O O . PHE A 1 111 ? 8.173 -5.167 -0.251 1.00 95.25 111 PHE A O 1
ATOM 885 N N . GLN A 1 112 ? 8.886 -6.904 -1.485 1.00 94.81 112 GLN A N 1
ATOM 886 C CA . GLN A 1 112 ? 9.241 -6.114 -2.653 1.00 94.81 112 GLN A CA 1
ATOM 887 C C . GLN A 1 112 ? 8.384 -6.516 -3.850 1.00 94.81 112 GLN A C 1
ATOM 889 O O . GLN A 1 112 ? 8.004 -7.677 -4.000 1.00 94.81 112 GLN A O 1
ATOM 894 N N . PHE A 1 113 ? 8.097 -5.550 -4.711 1.00 92.56 113 PHE A N 1
ATOM 895 C CA . PHE A 1 113 ? 7.275 -5.729 -5.897 1.00 92.56 113 PHE A CA 1
ATOM 896 C C . PHE A 1 113 ? 7.929 -5.077 -7.115 1.00 92.56 113 PHE A C 1
ATOM 898 O O . PHE A 1 113 ? 8.372 -3.933 -7.036 1.00 92.56 113 PHE A O 1
ATOM 905 N N . ARG A 1 114 ? 7.951 -5.785 -8.248 1.00 93.31 114 ARG A N 1
ATOM 906 C CA . ARG A 1 114 ? 8.409 -5.245 -9.532 1.00 93.31 114 ARG A CA 1
ATOM 907 C C . ARG A 1 114 ? 7.209 -4.832 -10.388 1.00 93.31 114 ARG A C 1
ATOM 909 O O . ARG A 1 114 ? 6.463 -5.710 -10.825 1.00 93.31 114 ARG A O 1
ATOM 916 N N . PRO A 1 115 ? 7.009 -3.533 -10.651 1.00 91.06 115 PRO A N 1
ATOM 917 C CA . PRO A 1 115 ? 5.932 -3.079 -11.514 1.00 91.06 115 PRO A CA 1
ATOM 918 C C . PRO A 1 115 ? 6.258 -3.297 -12.999 1.00 91.06 115 PRO A C 1
ATOM 920 O O . PRO A 1 115 ? 7.254 -2.794 -13.518 1.00 91.06 115 PRO A O 1
ATOM 923 N N . GLY A 1 116 ? 5.367 -3.999 -13.703 1.00 88.50 116 GLY A N 1
ATOM 924 C CA . GLY A 1 116 ? 5.449 -4.212 -15.154 1.00 88.50 116 GLY A CA 1
ATOM 925 C C . GLY A 1 116 ? 6.776 -4.830 -15.597 1.00 88.50 116 GLY A C 1
ATOM 926 O O . GLY A 1 116 ? 7.304 -5.732 -14.950 1.00 88.50 116 GLY A O 1
ATOM 927 N N . SER A 1 117 ? 7.322 -4.326 -16.703 1.00 82.12 117 SER A N 1
ATOM 928 C CA . SER A 1 117 ? 8.644 -4.703 -17.223 1.00 82.12 117 SER A CA 1
ATOM 929 C C . SER A 1 117 ? 9.789 -3.840 -16.673 1.00 82.12 117 SER A C 1
ATOM 931 O O . SER A 1 117 ? 10.883 -3.851 -17.235 1.00 82.12 117 SER A O 1
ATOM 933 N N . GLY A 1 118 ? 9.548 -3.048 -15.622 1.00 78.88 118 GLY A N 1
ATOM 934 C CA . GLY A 1 118 ? 10.576 -2.214 -15.003 1.00 78.88 118 GLY A CA 1
ATOM 935 C C . GLY A 1 118 ? 11.663 -3.044 -14.317 1.00 78.88 118 GLY A C 1
ATOM 936 O O . GLY A 1 118 ? 11.452 -4.199 -13.955 1.00 78.88 118 GLY A O 1
ATOM 937 N N . THR A 1 119 ? 12.838 -2.455 -14.112 1.00 79.62 119 THR A N 1
ATOM 938 C CA . THR A 1 119 ? 13.952 -3.105 -13.398 1.00 79.62 119 THR A CA 1
ATOM 939 C C . THR A 1 119 ? 13.903 -2.871 -11.887 1.00 79.62 119 THR A C 1
ATOM 941 O O . THR A 1 119 ? 14.435 -3.675 -11.121 1.00 79.62 119 THR A O 1
ATOM 944 N N . GLU A 1 120 ? 13.244 -1.797 -11.453 1.00 87.06 120 GLU A N 1
ATOM 945 C CA . GLU A 1 120 ? 13.221 -1.351 -10.061 1.00 87.06 120 GLU A CA 1
ATOM 946 C C . GLU A 1 120 ? 12.275 -2.182 -9.184 1.00 87.06 120 GLU A C 1
ATOM 948 O O . GLU A 1 120 ? 11.193 -2.597 -9.604 1.00 87.06 120 GLU A O 1
ATOM 953 N N . MET A 1 121 ? 12.686 -2.398 -7.934 1.00 91.94 121 MET A N 1
ATOM 954 C CA . MET A 1 121 ? 11.888 -3.078 -6.916 1.00 91.94 121 MET A CA 1
ATOM 955 C C . MET A 1 121 ? 11.311 -2.044 -5.952 1.00 91.94 121 MET A C 1
ATOM 957 O O . MET A 1 121 ? 12.039 -1.339 -5.256 1.00 91.94 121 MET A O 1
ATOM 961 N N . LEU A 1 122 ? 9.990 -1.979 -5.855 1.00 93.50 122 LEU A N 1
ATOM 962 C CA . LEU A 1 122 ? 9.309 -1.135 -4.882 1.00 93.50 122 LEU A CA 1
ATOM 963 C C . LEU A 1 122 ? 9.207 -1.868 -3.548 1.00 93.50 122 LEU A C 1
ATOM 965 O O . LEU A 1 122 ? 8.826 -3.036 -3.516 1.00 93.50 122 LEU A O 1
ATOM 969 N N . HIS A 1 123 ? 9.521 -1.185 -2.447 1.00 95.44 123 HIS A N 1
ATOM 970 C CA . HIS A 1 123 ? 9.339 -1.748 -1.109 1.00 95.44 123 HIS A CA 1
ATOM 971 C C . HIS A 1 123 ? 7.921 -1.483 -0.618 1.00 95.44 123 HIS A C 1
ATOM 973 O O . HIS A 1 123 ? 7.397 -0.376 -0.759 1.00 95.44 123 HIS A O 1
ATOM 979 N N . CYS A 1 124 ? 7.322 -2.497 -0.009 1.00 96.25 124 CYS A N 1
ATOM 980 C CA . CYS A 1 124 ? 5.940 -2.496 0.427 1.00 96.25 124 CYS A CA 1
ATOM 981 C C . CYS A 1 124 ? 5.836 -2.852 1.912 1.00 96.25 124 CYS A C 1
ATOM 983 O O . CYS A 1 124 ? 6.468 -3.801 2.377 1.00 96.25 124 CYS A O 1
ATOM 985 N N . LEU A 1 125 ? 5.007 -2.103 2.638 1.00 95.75 125 LEU A N 1
ATOM 986 C CA . LEU A 1 125 ? 4.650 -2.346 4.035 1.00 95.75 125 LEU A CA 1
ATOM 987 C C . LEU A 1 125 ? 3.129 -2.356 4.148 1.00 95.75 125 LEU A C 1
ATOM 989 O O . LEU A 1 125 ? 2.467 -1.420 3.697 1.00 95.75 125 LEU A O 1
ATOM 993 N N . VAL A 1 126 ? 2.586 -3.408 4.750 1.00 96.31 126 VAL A N 1
ATOM 994 C CA . VAL A 1 126 ? 1.144 -3.566 4.946 1.00 96.31 126 VAL A CA 1
ATOM 995 C C . VAL A 1 126 ? 0.793 -3.240 6.384 1.00 96.31 126 VAL A C 1
ATOM 997 O O . VAL A 1 126 ? 1.485 -3.644 7.316 1.00 96.31 126 VAL A O 1
ATOM 1000 N N . MET A 1 127 ? -0.279 -2.482 6.549 1.00 95.12 127 MET A N 1
ATOM 1001 C CA . MET A 1 127 ? -0.702 -1.911 7.814 1.00 95.12 127 MET A CA 1
ATOM 1002 C C . MET A 1 127 ? -2.209 -2.076 7.987 1.00 95.12 127 MET A C 1
ATOM 1004 O O . MET A 1 127 ? -2.961 -2.271 7.028 1.00 95.12 127 MET A O 1
ATOM 1008 N N . GLU A 1 128 ? -2.649 -2.007 9.232 1.00 93.94 128 GLU A N 1
ATOM 1009 C CA . GLU A 1 128 ? -4.048 -1.925 9.609 1.00 93.94 128 GLU A CA 1
ATOM 1010 C C . GLU A 1 128 ? -4.708 -0.702 8.964 1.00 93.94 128 GLU A C 1
ATOM 1012 O O . GLU A 1 128 ? -4.128 0.384 8.901 1.00 93.94 128 GLU A O 1
ATOM 1017 N N . PHE A 1 129 ? -5.918 -0.901 8.448 1.00 92.94 129 PHE A N 1
ATOM 1018 C CA . PHE A 1 129 ? -6.752 0.197 7.989 1.00 92.94 129 PHE A CA 1
ATOM 1019 C C . PHE A 1 129 ? -7.590 0.702 9.158 1.00 92.94 129 PHE A C 1
ATOM 1021 O O . PHE A 1 129 ? -8.320 -0.074 9.769 1.00 92.94 129 PHE A O 1
ATOM 1028 N N . ILE A 1 130 ? -7.469 1.996 9.451 1.00 88.94 130 ILE A N 1
ATOM 1029 C CA . ILE A 1 130 ? -8.291 2.680 10.446 1.00 88.94 130 ILE A CA 1
ATOM 1030 C C . ILE A 1 130 ? -9.392 3.427 9.701 1.00 88.94 130 ILE A C 1
ATOM 1032 O O . ILE A 1 130 ? -9.114 4.276 8.851 1.00 88.94 130 ILE A O 1
ATOM 1036 N N . GLU A 1 131 ? -10.640 3.075 9.996 1.00 84.12 131 GLU A N 1
ATOM 1037 C CA . GLU A 1 131 ? -11.804 3.789 9.481 1.00 84.12 131 GLU A CA 1
ATOM 1038 C C . GLU A 1 131 ? -11.923 5.141 10.183 1.00 84.12 131 GLU A C 1
ATOM 1040 O O . GLU A 1 131 ? -12.067 5.197 11.399 1.00 84.12 131 GLU A O 1
ATOM 1045 N N . GLY A 1 132 ? -11.870 6.225 9.413 1.00 81.94 132 GLY A N 1
ATOM 1046 C CA . GLY A 1 132 ? -11.907 7.571 9.965 1.00 81.94 132 GLY A CA 1
ATOM 1047 C C . GLY A 1 132 ? -11.564 8.636 8.933 1.00 81.94 132 GLY A C 1
ATOM 1048 O O . GLY A 1 132 ? -11.289 8.346 7.763 1.00 81.94 132 GLY A O 1
ATOM 1049 N N . VAL A 1 133 ? -11.595 9.889 9.376 1.00 76.56 133 VAL A N 1
ATOM 1050 C CA . VAL A 1 133 ? -11.090 11.036 8.613 1.00 76.56 133 VAL A CA 1
ATOM 1051 C C . VAL A 1 133 ? -9.778 11.480 9.233 1.00 76.56 133 VAL A C 1
ATOM 1053 O O . VAL A 1 133 ? -9.664 11.554 10.454 1.00 76.56 133 VAL A O 1
ATOM 1056 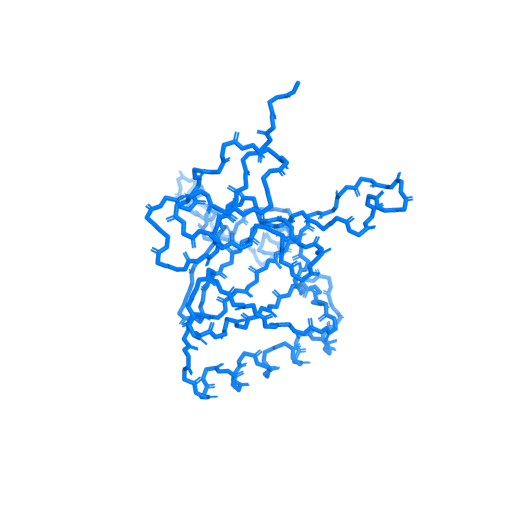N N . ASP A 1 134 ? -8.780 11.801 8.411 1.00 82.69 134 ASP A N 1
ATOM 1057 C CA . ASP A 1 134 ? -7.535 12.335 8.948 1.00 82.69 134 ASP A CA 1
ATOM 1058 C C . ASP A 1 134 ? -7.797 13.653 9.694 1.00 82.69 134 ASP A C 1
ATOM 1060 O O . ASP A 1 134 ? -8.706 14.424 9.358 1.00 82.69 134 ASP A O 1
ATOM 1064 N N . LEU A 1 135 ? -6.984 13.917 10.719 1.00 80.12 135 LEU A N 1
ATOM 1065 C CA . LEU A 1 135 ? -7.172 15.063 11.602 1.00 80.12 135 LEU A CA 1
ATOM 1066 C C . LEU A 1 135 ? -7.214 16.388 10.832 1.00 80.12 135 LEU A C 1
ATOM 1068 O O . LEU A 1 135 ? -7.986 17.270 11.192 1.00 80.12 135 LEU A O 1
ATOM 1072 N N . ASN A 1 136 ? -6.425 16.541 9.767 1.00 80.00 136 ASN A N 1
ATOM 1073 C CA . ASN A 1 136 ? -6.405 17.773 8.986 1.00 80.00 136 ASN A CA 1
ATOM 1074 C C . ASN A 1 136 ? -7.729 17.968 8.229 1.00 80.00 136 ASN A C 1
ATOM 1076 O O . ASN A 1 136 ? -8.323 19.044 8.299 1.00 80.00 136 ASN A O 1
ATOM 1080 N N . SER A 1 137 ? -8.243 16.927 7.572 1.00 80.56 137 SER A N 1
ATOM 1081 C CA . SER A 1 137 ? -9.575 16.942 6.951 1.00 80.56 137 SER A CA 1
ATOM 1082 C C . SER A 1 137 ? -10.674 17.233 7.974 1.00 80.56 137 SER A C 1
ATOM 1084 O O . SER A 1 137 ? -11.553 18.066 7.735 1.00 80.56 137 SER A O 1
ATOM 1086 N N . TRP A 1 138 ? -10.597 16.608 9.149 1.00 82.12 138 TRP A N 1
ATOM 1087 C CA . TRP A 1 138 ? -11.536 16.840 10.242 1.00 82.12 138 TRP A CA 1
ATOM 1088 C C . TRP A 1 138 ? -11.481 18.290 10.745 1.00 82.12 138 TRP A C 1
ATOM 1090 O O . TRP A 1 138 ? -12.522 18.946 10.832 1.00 82.12 138 TRP A O 1
ATOM 1100 N N . VAL A 1 139 ? -10.286 18.835 10.996 1.00 81.94 139 VAL A N 1
ATOM 1101 C CA . VAL A 1 139 ? -10.090 20.227 11.432 1.00 81.94 139 VAL A CA 1
ATOM 1102 C C . VAL A 1 139 ? -10.608 21.187 10.370 1.00 81.94 139 VAL A C 1
ATOM 1104 O O . VAL A 1 139 ? -11.331 22.115 10.711 1.00 81.94 139 VAL A O 1
ATOM 1107 N N . ASN A 1 140 ? -10.322 20.954 9.090 1.00 79.94 140 ASN A N 1
ATOM 1108 C CA . ASN A 1 140 ? -10.787 21.819 8.003 1.00 79.94 140 ASN A CA 1
ATOM 1109 C C . ASN A 1 140 ? -12.307 21.763 7.798 1.00 79.94 140 ASN A C 1
ATOM 1111 O O . ASN A 1 140 ? -12.927 22.767 7.445 1.00 79.94 140 ASN A O 1
ATOM 1115 N N . SER A 1 141 ? -12.940 20.620 8.073 1.00 74.81 141 SER A N 1
ATOM 1116 C CA . SER A 1 141 ? -14.403 20.522 8.090 1.00 74.81 141 SER A CA 1
ATOM 1117 C C . SER A 1 141 ? -15.025 21.319 9.249 1.00 74.81 141 SER A C 1
ATOM 1119 O O . SER A 1 141 ? -16.093 21.914 9.093 1.00 74.81 141 SER A O 1
ATOM 1121 N N . ARG A 1 142 ? -14.326 21.396 10.393 1.00 67.94 142 ARG A N 1
ATOM 1122 C CA . ARG A 1 142 ? -14.765 22.078 11.622 1.00 67.94 142 ARG A CA 1
ATOM 1123 C C . ARG A 1 142 ? -14.278 23.515 11.773 1.00 67.94 142 ARG A C 1
ATOM 1125 O O . ARG A 1 142 ? -14.859 24.250 12.564 1.00 67.94 142 ARG A O 1
ATOM 1132 N N . SER A 1 143 ? -13.270 23.971 11.039 1.00 54.81 143 SER A N 1
ATOM 1133 C CA . SER A 1 143 ? -12.808 25.365 11.078 1.00 54.81 143 SER A CA 1
ATOM 1134 C C . SER A 1 143 ? -13.868 26.326 10.525 1.00 54.81 143 SER A C 1
ATOM 1136 O O . SER A 1 143 ? -13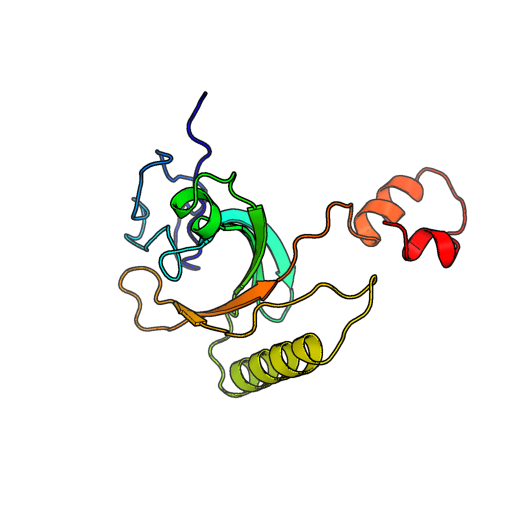.926 27.483 10.939 1.00 54.81 143 SER A O 1
ATOM 1138 N N . LYS A 1 144 ? -14.820 25.811 9.731 1.00 53.81 144 LYS A N 1
ATOM 1139 C CA . LYS A 1 144 ? -16.092 26.482 9.405 1.00 53.81 144 LYS A CA 1
ATOM 1140 C C . LYS A 1 144 ? -17.007 26.730 10.625 1.00 53.81 144 LYS A C 1
ATOM 1142 O O . LYS A 1 144 ? -17.931 27.525 10.520 1.00 53.81 144 LYS A O 1
ATOM 1147 N N . LEU A 1 145 ? -16.749 26.103 11.779 1.00 54.41 145 LEU A N 1
ATOM 1148 C CA . LEU A 1 145 ? -17.545 26.160 13.021 1.00 54.41 145 LEU A CA 1
ATOM 1149 C C . LEU A 1 145 ? -16.841 26.874 14.205 1.00 54.41 145 LEU A C 1
ATOM 1151 O O . LEU A 1 145 ? -17.372 26.848 15.313 1.00 54.41 145 LEU A O 1
ATOM 1155 N N . ARG A 1 146 ? -15.677 27.527 14.003 1.00 52.94 146 ARG A N 1
ATOM 1156 C CA . ARG A 1 146 ? -14.968 28.389 14.992 1.00 52.94 146 ARG A CA 1
ATOM 1157 C C . ARG A 1 146 ? -14.957 27.871 16.454 1.00 52.94 146 ARG A C 1
ATOM 1159 O O . ARG A 1 146 ? -15.312 28.602 17.376 1.00 52.94 146 ARG A O 1
ATOM 1166 N N . ARG A 1 147 ? -14.516 26.633 16.712 1.00 58.06 147 ARG A N 1
ATOM 1167 C CA . ARG A 1 147 ? -14.260 26.143 18.088 1.00 58.06 147 ARG A CA 1
ATOM 1168 C C . ARG A 1 147 ? -12.918 25.423 18.189 1.00 58.06 147 ARG A C 1
ATOM 1170 O O . ARG A 1 147 ? -12.554 24.675 17.287 1.00 58.06 147 ARG A O 1
ATOM 1177 N N . ALA A 1 148 ? -12.207 25.653 19.293 1.00 59.47 148 ALA A N 1
ATOM 1178 C CA . ALA A 1 148 ? -10.958 24.967 19.613 1.00 59.47 148 ALA A CA 1
ATOM 1179 C C . ALA A 1 148 ? -11.180 23.453 19.782 1.00 59.47 148 ALA A C 1
ATOM 1181 O O . ALA A 1 148 ? -12.223 23.018 20.277 1.00 59.47 148 ALA A O 1
ATOM 1182 N N . VAL A 1 149 ? -10.187 22.671 19.363 1.00 59.91 149 VAL A N 1
ATOM 1183 C CA . VAL A 1 149 ? -10.185 21.203 19.393 1.00 59.91 149 VAL A CA 1
ATOM 1184 C C . VAL A 1 149 ? -9.484 20.739 20.664 1.00 59.91 149 VAL A C 1
ATOM 1186 O O . VAL A 1 149 ? -8.393 21.220 20.965 1.00 59.91 149 VAL A O 1
ATOM 1189 N N . THR A 1 150 ? -10.089 19.817 21.414 1.00 64.94 150 THR A N 1
ATOM 1190 C CA . THR A 1 150 ? -9.470 19.245 22.622 1.00 64.94 150 THR A CA 1
ATOM 1191 C C . THR A 1 150 ? -8.694 17.963 22.309 1.00 64.94 150 THR A C 1
ATOM 1193 O O . THR A 1 150 ? -8.994 17.259 21.347 1.00 64.94 150 THR A O 1
ATOM 1196 N N . GLN A 1 151 ? -7.713 17.611 23.148 1.00 55.44 151 GLN A N 1
ATOM 1197 C CA . GLN A 1 151 ? -6.887 16.404 22.980 1.00 55.44 151 GLN A CA 1
ATOM 1198 C C . GLN A 1 151 ? -7.720 15.110 22.896 1.00 55.44 151 GLN A C 1
ATOM 1200 O O . GLN A 1 151 ? -7.417 14.231 22.095 1.00 55.44 151 GLN A O 1
ATOM 1205 N N . ALA A 1 152 ? -8.811 15.014 23.662 1.00 58.00 152 ALA A N 1
ATOM 1206 C CA . ALA A 1 152 ? -9.717 13.865 23.627 1.00 58.00 152 ALA A CA 1
ATOM 1207 C C . ALA A 1 152 ? -10.420 13.694 22.267 1.00 58.00 152 ALA A C 1
ATOM 1209 O O . ALA A 1 152 ? -10.706 12.576 21.854 1.00 58.00 152 ALA A O 1
ATOM 1210 N N . GLN A 1 153 ? -10.667 14.792 21.548 1.00 58.44 153 GLN A N 1
ATOM 1211 C CA . GLN A 1 153 ? -11.286 14.761 20.222 1.00 58.44 153 GLN A CA 1
ATOM 1212 C C . GLN A 1 153 ? -10.299 14.358 19.121 1.00 58.44 153 GLN A C 1
ATOM 1214 O O . GLN A 1 153 ? -10.734 13.877 18.083 1.00 58.44 153 GLN A O 1
ATOM 1219 N N . ALA A 1 154 ? -8.993 14.533 19.345 1.00 53.69 154 ALA A N 1
ATOM 1220 C CA . ALA A 1 154 ? -7.954 14.186 18.375 1.00 53.69 154 ALA A CA 1
ATOM 1221 C C . ALA A 1 154 ? -7.585 12.690 18.377 1.00 53.69 154 ALA A C 1
ATOM 1223 O O . ALA A 1 154 ? -7.032 12.208 17.398 1.00 53.69 154 ALA A O 1
ATOM 1224 N N . ILE A 1 155 ? -7.868 11.967 19.466 1.00 51.75 155 ILE A N 1
ATOM 1225 C CA . ILE A 1 155 ? -7.492 10.549 19.641 1.00 51.75 155 ILE A CA 1
ATOM 1226 C C . ILE A 1 155 ? -8.636 9.595 19.237 1.00 51.75 155 ILE A C 1
ATOM 1228 O O . ILE A 1 155 ? -8.400 8.416 19.006 1.00 51.75 155 ILE A O 1
ATOM 1232 N N . ALA A 1 156 ? -9.871 10.095 19.145 1.00 40.66 156 ALA A N 1
ATOM 1233 C CA . ALA A 1 156 ? -11.081 9.295 18.926 1.00 40.66 156 ALA A CA 1
ATOM 1234 C C . ALA A 1 156 ? -11.589 9.279 17.466 1.00 40.66 156 ALA A C 1
ATOM 1236 O O . ALA A 1 156 ? -12.750 8.936 17.241 1.00 40.66 156 ALA A O 1
ATOM 1237 N N . GLY A 1 157 ? -10.769 9.717 16.506 1.00 43.41 157 GLY A N 1
ATOM 1238 C CA . GLY A 1 157 ? -11.124 9.837 15.087 1.00 43.41 157 GLY A CA 1
ATOM 1239 C C . GLY A 1 157 ? -10.388 8.855 14.195 1.00 43.41 157 GLY A C 1
ATOM 1240 O O . GLY A 1 157 ? -9.251 8.482 14.558 1.00 43.41 157 GLY A O 1
#

Radius of gyration: 17.32 Å; chains: 1; bounding box: 42×48×43 Å

Foldseek 3Di:
DAQQFFAAPPPPFPCRRPRRHNPDQARPRQRFGQQPPVFWHFRAWDDADPQFTKTWTWGCPVVVVVHGTDIKIKGKGPDQDPVSVVVVVVVLVVQCVDDDPQRWHWDPDWDWGDTHPDPDIIIITITHDDPDDQPVVVVVVCVVVPDDDDPVNNRPD